Protein AF-A0A1V5DWW8-F1 (afdb_monomer_lite)

Secondary structure (DSSP, 8-state):
--------HHHHHHHHTTSHHHHHHHHHHHHHHHHHHHHHHHHHHTT---

Foldseek 3Di:
DPPPDPDDPVNVVVVQCVDPVSVVVVVVVVVVVVVVVVVVVVCVVVVHDD

Radius of gyration: 16.81 Å; chains: 1; bounding box: 26×27×51 Å

pLDDT: mean 89.58, std 12.03, range [42.88, 97.69]

Sequence (50 aa):
MKKDKVRTFRSRLREDIKDPEFKKHYQEERQALKLAIKIVELRNQKGLSQ

Structure (mmCIF, N/CA/C/O backbone):
data_AF-A0A1V5DWW8-F1
#
_entry.id   AF-A0A1V5DWW8-F1
#
loop_
_atom_site.group_PDB
_atom_site.id
_atom_site.type_symbol
_atom_site.label_atom_id
_atom_site.label_alt_id
_atom_site.label_comp_id
_atom_site.label_asym_id
_atom_site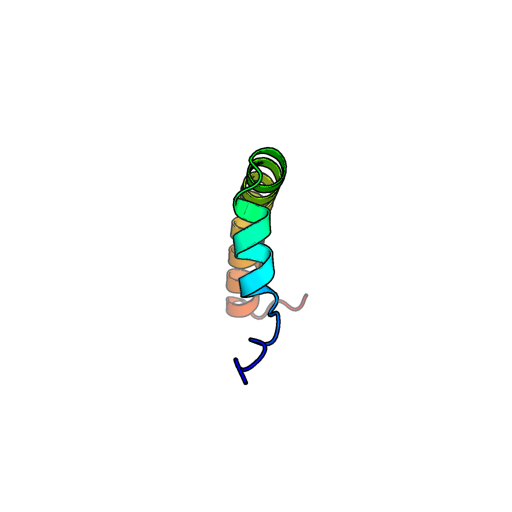.label_entity_id
_atom_site.label_seq_id
_atom_site.pdbx_PDB_ins_code
_atom_site.Cartn_x
_atom_site.Cartn_y
_atom_site.Cartn_z
_atom_site.occupancy
_atom_site.B_iso_or_equiv
_atom_site.auth_seq_id
_atom_site.auth_comp_id
_atom_site.auth_asym_id
_atom_site.auth_atom_id
_atom_site.pdbx_PDB_model_num
ATOM 1 N N . MET A 1 1 ? -8.153 -20.617 -30.528 1.00 42.88 1 MET A N 1
ATOM 2 C CA . MET A 1 1 ? -8.331 -19.197 -30.149 1.00 42.88 1 MET A CA 1
ATOM 3 C C . MET A 1 1 ? -7.670 -18.987 -28.794 1.00 42.88 1 MET A C 1
ATOM 5 O O . MET A 1 1 ? -7.986 -19.728 -27.868 1.00 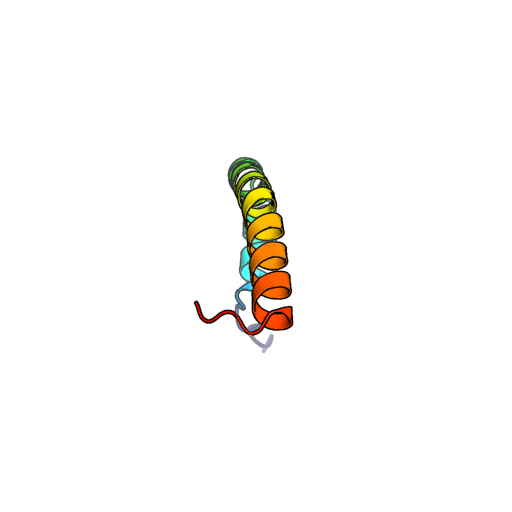42.88 1 MET A O 1
ATOM 9 N N . LYS A 1 2 ? -6.681 -18.090 -28.683 1.00 53.88 2 LYS A N 1
ATOM 10 C CA . LYS A 1 2 ? -6.064 -17.767 -27.384 1.00 53.88 2 LYS A CA 1
ATOM 11 C C . LYS A 1 2 ? -7.174 -17.183 -26.506 1.00 53.88 2 LYS A C 1
ATOM 13 O O . LYS A 1 2 ? -7.796 -16.218 -26.921 1.00 53.88 2 LYS A O 1
ATOM 18 N N . LYS A 1 3 ? -7.479 -17.802 -25.359 1.00 58.47 3 LYS A N 1
ATOM 19 C CA . LYS A 1 3 ? -8.445 -17.248 -24.397 1.00 58.47 3 LYS A CA 1
ATOM 20 C C . LYS A 1 3 ? -7.956 -15.852 -24.018 1.00 58.47 3 LYS A C 1
ATOM 22 O O . LYS A 1 3 ? -6.904 -15.754 -23.382 1.00 58.47 3 LYS A O 1
ATOM 27 N N . ASP A 1 4 ? -8.679 -14.812 -24.421 1.00 61.84 4 ASP A N 1
ATOM 28 C CA . ASP A 1 4 ? -8.420 -13.450 -23.972 1.00 61.84 4 ASP A CA 1
ATOM 29 C C . ASP A 1 4 ? -8.472 -13.452 -22.447 1.00 61.84 4 ASP A C 1
ATOM 31 O O . ASP A 1 4 ? -9.501 -13.701 -21.816 1.00 61.84 4 ASP A O 1
ATOM 35 N N . LYS A 1 5 ? -7.297 -13.321 -21.837 1.00 71.69 5 LYS A N 1
ATOM 36 C CA . LYS A 1 5 ? -7.136 -13.415 -20.393 1.00 71.69 5 LYS A CA 1
ATOM 37 C C . LYS A 1 5 ? -7.810 -12.172 -19.821 1.00 71.69 5 LYS A C 1
ATOM 39 O O . LYS A 1 5 ? -7.288 -11.076 -20.005 1.00 71.69 5 LYS A O 1
ATOM 44 N N . VAL A 1 6 ? -8.973 -12.341 -19.184 1.00 81.56 6 VAL A N 1
ATOM 45 C CA . VAL A 1 6 ? -9.757 -11.237 -18.603 1.00 81.56 6 VAL A CA 1
ATOM 46 C C . VAL A 1 6 ? -8.820 -10.307 -17.837 1.00 81.56 6 VAL A C 1
ATOM 48 O O . VAL A 1 6 ? -8.102 -10.737 -16.927 1.00 81.56 6 VAL A O 1
ATOM 51 N N . ARG A 1 7 ? -8.791 -9.033 -18.238 1.00 85.31 7 ARG A N 1
ATOM 52 C CA . ARG A 1 7 ? -7.953 -8.026 -17.594 1.00 85.31 7 ARG A CA 1
ATOM 53 C C . ARG A 1 7 ? -8.482 -7.803 -16.182 1.00 85.31 7 ARG A C 1
ATOM 55 O O . ARG A 1 7 ? -9.575 -7.291 -15.982 1.00 85.31 7 ARG A O 1
ATOM 62 N N . THR A 1 8 ? -7.692 -8.209 -15.200 1.00 92.94 8 THR A N 1
ATOM 63 C CA . THR A 1 8 ? -7.980 -7.993 -13.780 1.00 92.94 8 THR A CA 1
ATOM 64 C C . THR A 1 8 ? -7.278 -6.732 -13.301 1.0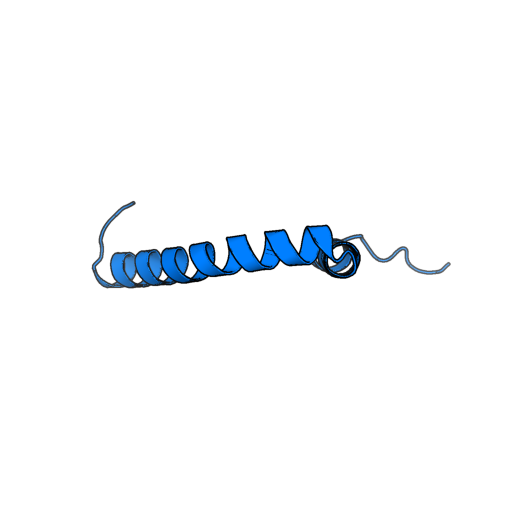0 92.94 8 THR A C 1
ATOM 66 O O . THR A 1 8 ? -6.257 -6.323 -13.860 1.00 92.94 8 THR A O 1
ATOM 69 N N . PHE A 1 9 ? -7.748 -6.164 -12.191 1.00 92.12 9 PHE A N 1
ATOM 70 C CA . PHE A 1 9 ? -7.013 -5.105 -11.501 1.00 92.12 9 PHE A CA 1
ATOM 71 C C . PHE A 1 9 ? -5.557 -5.518 -11.228 1.00 92.12 9 PHE A C 1
ATOM 73 O O . PHE A 1 9 ? -4.630 -4.776 -11.526 1.00 92.12 9 PHE A O 1
ATOM 80 N N . ARG A 1 10 ? -5.331 -6.758 -10.767 1.00 92.44 10 ARG A N 1
ATOM 81 C CA . ARG A 1 10 ? -3.982 -7.288 -10.504 1.00 92.44 10 ARG A CA 1
ATOM 82 C C . ARG A 1 10 ? -3.121 -7.433 -11.758 1.00 92.44 10 ARG A C 1
ATOM 84 O O . ARG A 1 10 ? -1.900 -7.334 -11.663 1.00 92.44 10 ARG A O 1
ATOM 91 N N . SER A 1 11 ? -3.699 -7.760 -12.915 1.00 93.81 11 SER A N 1
ATOM 92 C CA . SER A 1 11 ? -2.919 -7.807 -14.158 1.00 93.81 11 SER A CA 1
ATOM 93 C C . SER A 1 11 ? -2.550 -6.405 -14.615 1.00 93.81 11 SER A C 1
ATOM 95 O O . SER A 1 11 ? -1.397 -6.200 -14.966 1.00 93.81 11 SER A O 1
ATOM 97 N N . ARG A 1 12 ? -3.473 -5.441 -14.515 1.00 94.00 12 ARG A N 1
ATOM 98 C CA . ARG A 1 12 ? -3.189 -4.048 -14.858 1.00 94.00 12 ARG A CA 1
ATOM 99 C C . ARG A 1 12 ? -2.174 -3.408 -13.906 1.00 94.00 12 ARG A C 1
ATOM 101 O O . ARG A 1 12 ? -1.171 -2.879 -14.358 1.00 94.00 12 ARG A O 1
ATOM 108 N N . LEU A 1 13 ? -2.342 -3.573 -12.598 1.00 94.25 13 LEU A N 1
ATOM 109 C CA . LEU A 1 13 ? -1.402 -3.045 -11.608 1.00 94.25 13 LEU A CA 1
ATOM 110 C C . LEU A 1 13 ? 0.033 -3.563 -11.828 1.00 94.25 13 LEU A C 1
ATOM 112 O O . LEU A 1 13 ? 0.997 -2.834 -11.622 1.00 94.25 13 LEU A O 1
ATOM 116 N N . ARG A 1 14 ? 0.197 -4.814 -12.281 1.00 94.12 14 ARG A N 1
ATOM 117 C CA . ARG A 1 14 ? 1.517 -5.369 -12.631 1.00 94.12 14 ARG A CA 1
ATOM 118 C C . ARG A 1 14 ? 2.161 -4.705 -13.846 1.00 94.12 14 ARG A C 1
ATOM 120 O O . ARG A 1 14 ? 3.379 -4.776 -13.976 1.00 94.12 14 ARG A O 1
ATOM 127 N N . GLU A 1 15 ? 1.367 -4.138 -14.746 1.00 95.50 15 GLU A N 1
ATOM 128 C CA . GLU A 1 15 ? 1.862 -3.339 -15.866 1.00 95.50 15 GLU A CA 1
ATOM 129 C C . GLU A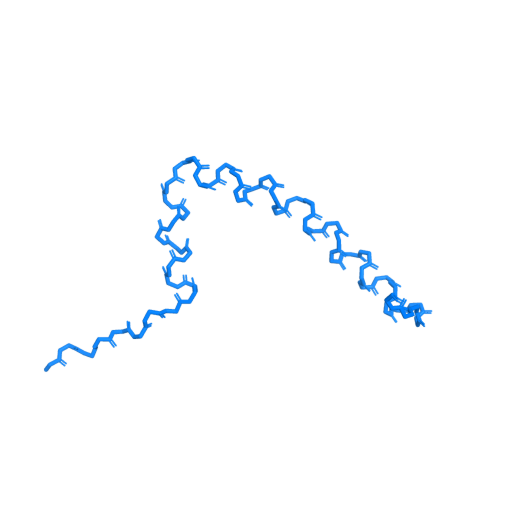 1 15 ? 2.230 -1.938 -15.381 1.00 95.50 15 GLU A C 1
ATOM 131 O O . GLU A 1 15 ? 3.355 -1.514 -15.613 1.00 95.50 15 GLU A O 1
ATOM 136 N N . ASP A 1 16 ? 1.341 -1.281 -14.631 1.00 95.56 16 ASP A N 1
ATOM 137 C CA . ASP A 1 16 ? 1.543 0.099 -14.171 1.00 95.56 16 ASP A CA 1
ATOM 138 C C . ASP A 1 16 ? 2.739 0.229 -13.203 1.00 95.56 16 ASP A C 1
ATOM 140 O O . ASP A 1 16 ? 3.504 1.177 -13.297 1.00 95.56 16 ASP A O 1
ATOM 144 N N . ILE A 1 17 ? 3.008 -0.763 -12.340 1.00 95.88 17 ILE A N 1
ATOM 145 C CA . ILE A 1 17 ? 4.189 -0.762 -11.441 1.00 95.88 17 ILE A CA 1
ATOM 146 C C . ILE A 1 17 ? 5.531 -0.783 -12.200 1.00 95.88 17 ILE A C 1
ATOM 148 O O . ILE A 1 17 ? 6.578 -0.499 -11.609 1.00 95.88 17 ILE A O 1
ATOM 152 N N . LYS A 1 18 ? 5.543 -1.152 -13.487 1.00 96.31 18 LYS A N 1
ATOM 153 C CA . LYS A 1 18 ? 6.770 -1.096 -14.296 1.00 96.31 18 LYS A CA 1
ATOM 154 C C . LYS A 1 18 ? 7.164 0.338 -14.635 1.00 96.31 18 LYS A C 1
ATOM 156 O O . LYS A 1 18 ? 8.343 0.569 -14.886 1.00 96.31 18 LYS A O 1
ATOM 161 N N . ASP A 1 19 ? 6.208 1.262 -14.629 1.00 97.69 19 ASP A N 1
ATOM 162 C CA . ASP A 1 19 ? 6.475 2.683 -14.784 1.00 97.69 19 ASP A CA 1
ATOM 163 C C . ASP A 1 19 ? 7.125 3.240 -13.495 1.00 97.69 19 ASP A C 1
ATOM 165 O O . ASP A 1 19 ? 6.562 3.082 -12.404 1.00 97.69 19 ASP A O 1
ATOM 169 N N . PRO A 1 20 ? 8.330 3.841 -13.569 1.00 96.94 20 PRO A N 1
ATOM 170 C CA . PRO A 1 20 ? 9.042 4.321 -12.385 1.00 96.94 20 PRO A CA 1
ATOM 171 C C . PRO A 1 20 ? 8.320 5.437 -11.620 1.00 96.94 20 PRO A C 1
ATOM 173 O O . PRO A 1 20 ? 8.413 5.477 -10.390 1.00 96.94 20 PRO A O 1
ATOM 176 N N . GLU A 1 21 ? 7.610 6.324 -12.319 1.00 97.12 21 GLU A N 1
ATOM 177 C CA . GLU A 1 21 ? 6.885 7.451 -11.726 1.00 97.12 21 GLU A CA 1
ATOM 178 C C . GLU A 1 21 ? 5.648 6.945 -10.980 1.00 97.12 21 GLU A C 1
ATOM 180 O O . GLU A 1 21 ? 5.476 7.213 -9.787 1.00 97.12 21 GLU A O 1
ATOM 185 N N . PHE A 1 22 ? 4.859 6.084 -11.626 1.00 96.94 22 PHE A N 1
ATOM 186 C CA . PHE A 1 22 ? 3.740 5.400 -10.986 1.00 96.94 22 PHE A CA 1
ATOM 187 C C . PHE A 1 22 ? 4.200 4.598 -9.766 1.00 96.94 22 PHE A C 1
ATOM 189 O O . PHE A 1 22 ? 3.585 4.653 -8.699 1.00 96.94 22 PHE A O 1
ATOM 196 N N . LYS A 1 23 ? 5.304 3.851 -9.895 1.00 96.56 23 LYS A N 1
ATOM 197 C CA . LYS A 1 23 ? 5.850 3.038 -8.804 1.00 96.56 23 LYS A CA 1
ATOM 198 C C . LYS A 1 23 ? 6.234 3.886 -7.596 1.00 96.56 23 LYS A C 1
ATOM 200 O O . LYS A 1 23 ? 6.001 3.437 -6.473 1.00 96.56 23 LYS A O 1
ATOM 205 N N . LYS A 1 24 ? 6.812 5.071 -7.808 1.00 96.38 24 LYS A N 1
ATOM 206 C CA . LYS A 1 24 ? 7.175 5.996 -6.730 1.00 96.38 24 LYS A CA 1
ATOM 207 C C . LYS A 1 24 ? 5.935 6.399 -5.929 1.00 96.38 24 LYS A C 1
ATOM 209 O O . LYS A 1 24 ? 5.878 6.117 -4.733 1.00 96.38 24 LYS A O 1
ATOM 214 N N . HIS A 1 25 ? 4.912 6.927 -6.596 1.00 96.00 25 HIS A N 1
ATOM 215 C CA . HIS A 1 25 ? 3.667 7.331 -5.938 1.00 96.00 25 HIS A CA 1
ATOM 216 C C . HIS A 1 25 ? 2.942 6.154 -5.281 1.00 96.00 25 HIS A C 1
ATOM 218 O O . HIS A 1 25 ? 2.503 6.238 -4.137 1.00 96.00 25 HIS A O 1
ATOM 224 N N . TYR A 1 26 ? 2.900 4.999 -5.948 1.00 95.19 26 TYR A N 1
ATOM 225 C CA . TYR A 1 26 ? 2.327 3.783 -5.376 1.00 95.19 26 TYR A CA 1
ATOM 226 C C . TYR A 1 26 ? 3.030 3.359 -4.076 1.00 95.19 26 TYR A C 1
ATOM 228 O O . TYR A 1 26 ? 2.389 2.862 -3.149 1.00 95.19 26 TYR A O 1
ATOM 236 N N . GLN A 1 27 ? 4.353 3.526 -3.987 1.00 93.81 27 GLN A N 1
ATOM 237 C CA . GLN A 1 27 ? 5.110 3.209 -2.777 1.00 93.81 27 GLN A CA 1
ATOM 238 C C . GLN A 1 27 ? 4.870 4.215 -1.649 1.00 93.81 27 GLN A C 1
ATOM 240 O O . GLN A 1 27 ? 4.739 3.776 -0.504 1.00 93.81 27 GLN A O 1
ATOM 245 N N . GLU A 1 28 ? 4.791 5.508 -1.963 1.00 92.88 28 GLU A N 1
ATOM 246 C CA . GLU A 1 28 ? 4.468 6.580 -1.011 1.00 92.88 28 GLU A CA 1
ATOM 247 C C . GLU A 1 28 ? 3.094 6.321 -0.366 1.00 92.88 28 GLU A C 1
ATOM 249 O O . GLU A 1 28 ? 2.997 6.149 0.852 1.00 92.88 28 GLU A O 1
ATOM 254 N N . GLU A 1 29 ? 2.060 6.114 -1.184 1.00 92.62 29 GLU A N 1
ATOM 255 C CA . GLU A 1 29 ? 0.697 5.806 -0.725 1.00 92.62 29 GLU A CA 1
ATOM 256 C C . GLU A 1 29 ? 0.625 4.505 0.090 1.00 92.62 29 GLU A C 1
ATOM 258 O O . GLU A 1 29 ? -0.084 4.396 1.096 1.00 92.62 29 GLU A O 1
ATOM 263 N N . ARG A 1 30 ? 1.413 3.489 -0.288 1.00 92.69 30 ARG A N 1
ATOM 264 C CA . ARG A 1 30 ? 1.438 2.205 0.425 1.00 92.69 30 ARG A CA 1
ATOM 265 C C . ARG A 1 30 ? 1.927 2.348 1.867 1.00 92.69 30 ARG A C 1
ATOM 267 O O . ARG A 1 30 ? 1.547 1.525 2.704 1.00 92.69 30 ARG A O 1
ATOM 274 N N . GLN A 1 31 ? 2.779 3.326 2.175 1.00 90.62 31 GLN A N 1
ATOM 275 C CA . GLN A 1 31 ? 3.235 3.551 3.550 1.00 90.62 31 GLN A CA 1
ATOM 276 C C . GLN A 1 31 ? 2.099 4.073 4.432 1.00 90.62 31 GLN A C 1
ATOM 278 O O . GLN A 1 31 ? 1.841 3.487 5.487 1.00 90.62 31 GLN A O 1
ATOM 283 N N . ALA A 1 32 ? 1.372 5.092 3.968 1.00 91.69 32 ALA A N 1
ATOM 284 C CA . ALA A 1 32 ? 0.194 5.617 4.656 1.00 91.69 32 ALA A CA 1
ATOM 285 C C . ALA A 1 32 ? -0.889 4.539 4.819 1.00 91.69 32 ALA A 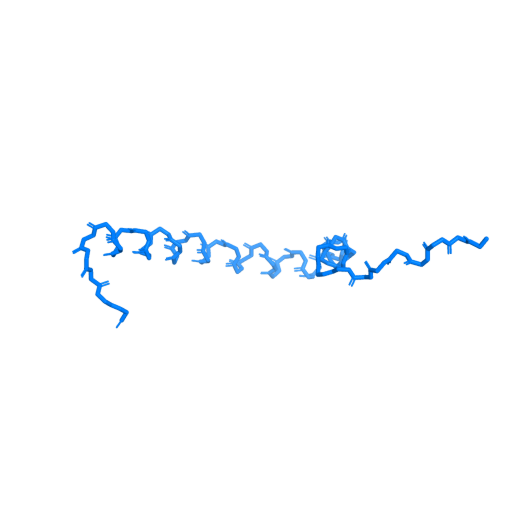C 1
ATOM 287 O O . ALA A 1 32 ? -1.408 4.327 5.918 1.00 91.69 32 ALA A O 1
ATOM 288 N N . LEU A 1 33 ? -1.151 3.765 3.759 1.00 94.81 33 LEU A N 1
ATOM 289 C CA . LEU A 1 33 ? -2.145 2.693 3.785 1.00 94.81 33 LEU A CA 1
ATOM 290 C C . LEU A 1 33 ? -1.822 1.610 4.825 1.00 94.81 33 LEU A C 1
ATOM 292 O O . LEU A 1 33 ? -2.718 1.136 5.521 1.00 94.81 33 LEU A O 1
ATOM 296 N N . LYS A 1 34 ? -0.547 1.223 4.974 1.00 95.12 34 LYS A N 1
ATOM 297 C CA . LYS A 1 34 ? -0.135 0.247 6.001 1.00 95.12 34 LYS A CA 1
ATOM 298 C C . LYS A 1 34 ? -0.483 0.719 7.410 1.00 95.12 34 LYS A C 1
ATOM 300 O O . LYS A 1 34 ? -0.891 -0.098 8.232 1.00 95.12 34 LYS A O 1
ATOM 305 N N . LEU A 1 35 ? -0.290 2.004 7.700 1.00 94.44 35 LEU A N 1
ATOM 306 C CA . LEU A 1 35 ? -0.640 2.571 8.999 1.00 94.44 35 LEU A CA 1
ATOM 307 C C . LEU A 1 35 ? -2.160 2.582 9.196 1.00 94.44 35 LEU A C 1
ATOM 309 O O . LEU A 1 35 ? -2.637 2.134 10.236 1.00 94.44 35 LEU A O 1
ATOM 313 N N . ALA A 1 36 ? -2.915 3.010 8.182 1.00 94.75 36 ALA A N 1
ATOM 314 C CA . ALA A 1 36 ? -4.374 3.022 8.228 1.00 94.75 36 ALA A CA 1
ATOM 315 C C . ALA A 1 36 ? -4.962 1.623 8.486 1.00 94.75 36 ALA A C 1
ATOM 317 O O . ALA A 1 36 ? -5.825 1.476 9.348 1.00 94.75 36 ALA A O 1
ATOM 318 N N . ILE A 1 37 ? -4.445 0.583 7.820 1.00 95.88 37 ILE A N 1
ATOM 319 C CA . ILE A 1 37 ? -4.876 -0.808 8.039 1.00 95.88 37 ILE A CA 1
ATOM 320 C C . ILE A 1 37 ? -4.643 -1.231 9.493 1.00 95.88 37 ILE A C 1
ATOM 322 O O . ILE A 1 37 ? -5.563 -1.738 10.126 1.00 95.88 37 ILE A O 1
ATOM 326 N N . LYS A 1 38 ? -3.460 -0.953 10.056 1.00 95.75 38 LYS A N 1
ATOM 327 C CA . LYS A 1 38 ? -3.169 -1.266 11.466 1.00 95.75 38 LYS A CA 1
ATOM 328 C C . LYS A 1 38 ? -4.123 -0.556 12.425 1.00 95.75 38 LYS A C 1
ATOM 330 O O . LYS A 1 38 ? -4.561 -1.147 13.407 1.00 95.75 38 LYS A O 1
ATOM 335 N N . ILE A 1 39 ? -4.452 0.708 12.155 1.00 94.62 39 ILE A N 1
ATOM 336 C CA . ILE A 1 39 ? -5.414 1.466 12.964 1.00 94.62 39 ILE A CA 1
ATOM 337 C C . ILE A 1 39 ? -6.795 0.809 12.892 1.00 94.62 39 ILE A C 1
ATOM 339 O O . ILE A 1 39 ? -7.426 0.617 13.929 1.00 94.62 39 ILE A O 1
ATOM 343 N N . VAL A 1 40 ? -7.255 0.434 11.697 1.00 95.00 40 VAL A N 1
ATOM 344 C CA . VAL A 1 40 ? -8.545 -0.246 11.510 1.00 95.00 40 VAL A CA 1
ATOM 345 C C . VAL A 1 40 ? -8.573 -1.590 12.239 1.00 95.00 40 VAL A C 1
ATOM 347 O O . VAL A 1 40 ? -9.536 -1.871 12.947 1.00 95.00 40 VAL A O 1
ATOM 350 N N . GLU A 1 41 ? -7.514 -2.394 12.142 1.00 95.06 41 GLU A N 1
ATOM 351 C CA . GLU A 1 41 ? -7.394 -3.665 12.868 1.00 95.06 41 GLU A CA 1
ATOM 352 C C . GLU A 1 41 ? -7.491 -3.462 14.387 1.00 95.06 41 GLU A C 1
ATOM 354 O O . GLU A 1 41 ? -8.285 -4.130 15.050 1.00 95.06 41 GLU A O 1
ATOM 359 N N . LEU A 1 42 ? -6.752 -2.491 14.934 1.00 95.94 42 LEU A N 1
ATOM 360 C CA . LEU A 1 42 ? -6.797 -2.159 16.361 1.00 95.94 42 LEU A CA 1
ATOM 361 C C . LEU A 1 42 ? -8.172 -1.640 16.799 1.00 95.94 42 LEU A C 1
ATOM 363 O O . LEU A 1 42 ? -8.634 -1.963 17.892 1.00 95.94 42 LEU A O 1
ATOM 367 N N . ARG A 1 43 ? -8.844 -0.843 15.964 1.00 94.75 43 ARG A N 1
ATOM 368 C CA . ARG A 1 43 ? -10.204 -0.355 16.237 1.00 94.75 43 ARG A CA 1
ATOM 369 C C . ARG A 1 43 ? -11.209 -1.496 16.271 1.00 94.75 43 ARG A C 1
ATOM 371 O O . ARG A 1 43 ? -11.989 -1.568 17.216 1.00 94.75 43 ARG A O 1
ATOM 378 N N . ASN A 1 44 ? -11.134 -2.411 15.306 1.00 93.75 44 ASN A N 1
ATOM 379 C CA . ASN A 1 44 ? -12.000 -3.585 15.244 1.00 93.75 44 ASN A CA 1
ATOM 380 C C . ASN A 1 44 ? -11.800 -4.489 16.466 1.00 93.75 44 ASN A C 1
ATOM 382 O O . ASN A 1 44 ? -12.778 -4.913 17.074 1.00 93.75 44 ASN A O 1
ATOM 386 N N . GLN A 1 45 ? -10.549 -4.720 16.884 1.00 94.38 45 GLN A N 1
ATOM 387 C CA . GLN A 1 45 ? -10.242 -5.463 18.115 1.00 94.38 45 GLN A CA 1
ATOM 388 C C . GLN A 1 45 ? -10.835 -4.801 19.365 1.00 94.38 45 GLN A C 1
ATOM 390 O O . GLN A 1 45 ? -11.233 -5.490 20.299 1.00 94.38 45 GLN A O 1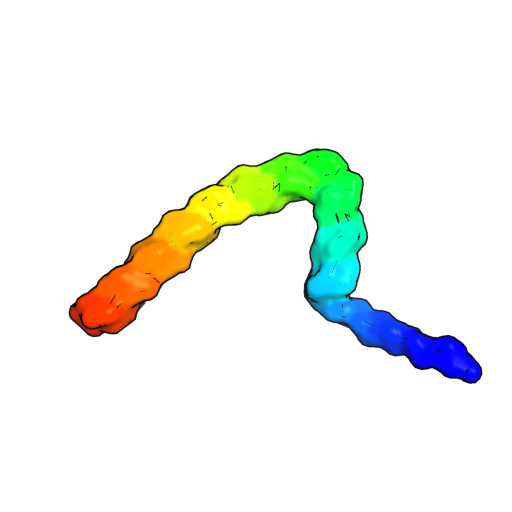
ATOM 395 N N . LYS A 1 46 ? -10.908 -3.467 19.381 1.00 94.25 46 LYS A N 1
ATOM 396 C CA . LYS A 1 46 ? -11.492 -2.686 20.478 1.00 94.25 46 LYS A CA 1
ATOM 397 C C . LYS A 1 46 ? -13.006 -2.474 20.351 1.00 94.25 46 LYS A C 1
ATOM 399 O O . LYS A 1 46 ? -13.576 -1.802 21.204 1.00 94.25 46 LYS A O 1
ATOM 404 N N . GLY A 1 47 ? -13.651 -3.001 19.307 1.00 93.12 47 GLY A N 1
ATOM 405 C CA . GLY A 1 47 ? -15.082 -2.798 19.058 1.00 93.12 47 GLY A CA 1
ATOM 406 C C . GLY A 1 47 ? -15.467 -1.344 18.757 1.00 93.12 47 GLY A C 1
ATOM 407 O O . GLY A 1 47 ? -16.608 -0.955 18.987 1.00 93.12 47 GLY A O 1
ATOM 408 N N . LEU A 1 48 ? -14.528 -0.524 18.273 1.00 88.25 48 LEU A N 1
ATOM 409 C CA . LEU A 1 48 ? -14.778 0.879 17.937 1.00 88.25 48 LEU A CA 1
ATOM 410 C C . LEU A 1 48 ? -15.365 0.975 16.521 1.00 88.25 48 LEU A C 1
ATOM 412 O O . LEU A 1 48 ? -14.686 0.628 15.551 1.00 88.25 48 LEU A O 1
ATOM 416 N N . SER A 1 49 ? -16.604 1.467 16.395 1.00 80.12 49 SER A N 1
ATOM 417 C CA . SER A 1 49 ? -17.243 1.745 15.096 1.00 80.12 49 SER A CA 1
ATOM 418 C C . SER A 1 49 ? -16.469 2.804 14.309 1.00 80.12 49 SER A C 1
ATOM 420 O O . SER A 1 49 ? -15.713 3.559 14.915 1.00 80.12 49 SER A O 1
ATOM 422 N N . GLN A 1 50 ? -16.626 2.836 12.978 1.00 69.12 50 GLN A N 1
ATOM 423 C CA . GLN A 1 50 ? -15.968 3.801 12.075 1.00 69.12 50 GLN A CA 1
ATOM 424 C C . GLN A 1 50 ? -16.263 5.256 12.445 1.00 69.12 50 GLN A C 1
ATOM 426 O O . GLN A 1 50 ? -17.438 5.550 12.743 1.00 69.12 50 GLN A O 1
#